Protein AF-A0A6M3M4M9-F1 (afdb_monomer_lite)

pLDDT: mean 72.38, std 11.17, range [43.03, 87.12]

Foldseek 3Di:
DDDDDDDDPPPPPPPPPPPPVPDDPLPDQLEEEEEFADPLDPPVCQKDKDQALVVVVVSPDDPPGPQSVVRVVQQPDVVGDGMYMYGHQHCVDVVGGQPQNSVVVVCVNDVNGAEYEYPPDDPVSLVVNQVCQVVDPPHHYYD

Organism: NCBI:txid1070528

Radius of gyration: 24.08 Å; chains: 1; bounding box: 55×29×93 Å

Sequence (143 aa):
MAVPKTFNLDRIVDITVEVSALSAPRATFNELLILGSSEVIDPDDRILTFEAADDMLDEGFSLTDPEYIAAQIYFAQNPAPRILWVGRQDLTASPAESCLEALVECRKEGYEWYFCVALAAENDDHEEIALWVESATPSTVYG

InterPro domains:
  IPR021808 Protein of unknown function DUF3383 [PF11863] (10-95)

Structure (mmCIF, N/CA/C/O backbone):
data_AF-A0A6M3M4M9-F1
#
_entry.id   AF-A0A6M3M4M9-F1
#
loop_
_atom_site.group_PDB
_atom_site.id
_atom_site.type_symbol
_atom_site.label_atom_id
_atom_site.label_alt_id
_atom_site.label_comp_id
_atom_site.label_asym_id
_atom_site.label_entity_id
_atom_site.label_seq_id
_atom_site.pdbx_PDB_ins_code
_atom_site.Cartn_x
_atom_site.Cartn_y
_atom_site.Cartn_z
_atom_site.occupancy
_atom_site.B_iso_or_equiv
_atom_site.auth_seq_id
_atom_site.auth_comp_id
_atom_site.auth_asym_id
_atom_site.auth_atom_id
_atom_site.pdbx_PDB_model_num
ATOM 1 N N . MET A 1 1 ? 32.925 -0.104 76.344 1.00 44.22 1 MET A N 1
ATOM 2 C CA . MET A 1 1 ? 33.297 0.633 75.119 1.00 44.22 1 MET A CA 1
ATOM 3 C C . MET A 1 1 ? 32.716 -0.145 73.946 1.00 44.22 1 MET A C 1
ATOM 5 O O . MET A 1 1 ? 33.225 -1.211 73.634 1.00 44.22 1 MET A O 1
ATOM 9 N N . ALA A 1 2 ? 31.554 0.269 73.434 1.00 50.16 2 ALA A N 1
ATOM 10 C CA . ALA A 1 2 ? 30.844 -0.455 72.378 1.00 50.16 2 ALA A CA 1
ATOM 11 C C . ALA A 1 2 ? 31.410 -0.045 71.013 1.00 50.16 2 ALA A C 1
ATOM 13 O O . ALA A 1 2 ? 31.505 1.145 70.723 1.00 50.16 2 ALA A O 1
ATOM 14 N N . VAL A 1 3 ? 31.824 -1.022 70.207 1.00 56.09 3 VAL A N 1
ATOM 15 C CA . VAL A 1 3 ? 32.352 -0.788 68.856 1.00 56.09 3 VAL A CA 1
ATOM 16 C C . VAL A 1 3 ? 31.193 -0.334 67.956 1.00 56.09 3 VAL A C 1
ATOM 18 O O . VAL A 1 3 ? 30.178 -1.035 67.905 1.00 56.09 3 VAL A O 1
ATOM 21 N N . PRO A 1 4 ? 31.286 0.818 67.267 1.00 54.03 4 PRO A N 1
ATOM 22 C CA . PRO A 1 4 ? 30.216 1.279 66.396 1.00 54.03 4 PRO A CA 1
ATOM 23 C C . PRO A 1 4 ? 30.077 0.339 65.194 1.00 54.03 4 PRO A C 1
ATOM 25 O O . PRO A 1 4 ? 31.051 -0.028 64.536 1.00 54.03 4 PRO A O 1
ATOM 28 N N . LYS A 1 5 ? 28.840 -0.075 64.922 1.00 56.38 5 LYS A N 1
ATOM 29 C CA . LYS A 1 5 ? 28.491 -0.988 63.834 1.00 56.38 5 LYS A CA 1
ATOM 30 C C . LYS A 1 5 ? 28.545 -0.217 62.510 1.00 56.38 5 LYS A C 1
ATOM 32 O O . LYS A 1 5 ? 27.638 0.550 62.210 1.00 56.38 5 LYS A O 1
ATOM 37 N N . THR A 1 6 ? 29.630 -0.388 61.754 1.00 50.50 6 THR A N 1
ATOM 38 C CA . THR A 1 6 ? 29.791 0.187 60.408 1.00 50.50 6 THR A CA 1
ATOM 39 C C . THR A 1 6 ? 28.795 -0.466 59.454 1.00 50.50 6 THR A C 1
ATOM 41 O O . THR A 1 6 ? 28.806 -1.683 59.270 1.00 50.50 6 THR A O 1
ATOM 44 N N . PHE A 1 7 ? 27.916 0.344 58.870 1.00 53.12 7 PHE A N 1
ATOM 45 C CA . PHE A 1 7 ? 27.037 -0.068 57.784 1.00 53.12 7 PHE A CA 1
ATOM 46 C C . PHE A 1 7 ? 27.850 0.038 56.488 1.00 53.12 7 PHE A C 1
ATOM 48 O O . PHE A 1 7 ? 28.257 1.136 56.113 1.00 53.12 7 PHE A O 1
ATOM 55 N N . ASN A 1 8 ? 28.153 -1.097 55.852 1.00 55.69 8 ASN A N 1
ATOM 56 C CA . ASN A 1 8 ? 28.839 -1.109 54.560 1.00 55.69 8 ASN A CA 1
ATOM 57 C C . ASN A 1 8 ? 27.965 -0.378 53.530 1.00 55.69 8 ASN A C 1
ATOM 59 O O . ASN A 1 8 ? 26.790 -0.706 53.365 1.00 55.69 8 ASN A O 1
ATOM 63 N N . LEU A 1 9 ? 28.536 0.633 52.878 1.00 59.91 9 LEU A N 1
ATOM 64 C CA . LEU A 1 9 ? 27.881 1.475 51.872 1.00 59.91 9 LEU A CA 1
ATOM 65 C C . LEU A 1 9 ? 28.104 0.954 50.442 1.00 59.91 9 LEU A C 1
ATOM 67 O O . LEU A 1 9 ? 27.970 1.705 49.486 1.00 59.91 9 LEU A O 1
ATOM 71 N N . ASP A 1 10 ? 28.370 -0.339 50.273 1.00 56.44 10 ASP A N 1
ATOM 72 C CA . ASP A 1 10 ? 28.367 -1.006 48.968 1.00 56.44 10 ASP A CA 1
ATOM 73 C C . ASP A 1 10 ? 26.938 -1.387 48.574 1.00 56.44 10 ASP A C 1
ATOM 75 O O . ASP A 1 10 ? 26.585 -2.555 48.420 1.00 56.44 10 ASP A O 1
ATOM 79 N N . ARG A 1 11 ? 26.065 -0.387 48.430 1.00 59.19 11 ARG A N 1
ATOM 80 C CA . ARG A 1 11 ? 24.791 -0.582 47.732 1.00 59.19 11 ARG A CA 1
ATOM 81 C C . ARG A 1 11 ? 25.029 -0.300 46.254 1.00 59.19 11 ARG A C 1
ATOM 83 O O . ARG A 1 11 ? 24.582 0.710 45.721 1.00 59.19 11 ARG A O 1
ATOM 90 N N . ILE A 1 12 ? 25.791 -1.183 45.615 1.00 61.16 12 ILE A N 1
ATOM 91 C CA . ILE A 1 12 ? 25.867 -1.238 44.158 1.00 61.16 12 ILE A CA 1
ATOM 92 C C . ILE A 1 12 ? 24.478 -1.682 43.701 1.00 61.16 12 ILE A C 1
ATOM 94 O O . ILE A 1 12 ? 24.083 -2.831 43.892 1.00 61.16 12 ILE A O 1
ATOM 98 N N . VAL A 1 13 ? 23.684 -0.731 43.214 1.00 56.47 13 VAL A N 1
ATOM 99 C CA . VAL A 1 13 ? 22.436 -1.039 42.521 1.00 56.47 13 VAL A CA 1
ATOM 100 C C . VAL A 1 13 ? 22.848 -1.496 41.131 1.00 56.47 13 VAL A C 1
ATOM 102 O O . VAL A 1 13 ? 23.249 -0.683 40.302 1.00 56.47 13 VAL A O 1
ATOM 105 N N . ASP A 1 14 ? 22.806 -2.806 40.915 1.00 50.00 14 ASP A N 1
ATOM 106 C CA . ASP A 1 14 ? 23.003 -3.399 39.600 1.00 50.00 14 ASP A CA 1
ATOM 107 C C . ASP A 1 14 ? 21.742 -3.129 38.772 1.00 50.00 14 ASP A C 1
ATOM 109 O O . ASP A 1 14 ? 20.692 -3.745 38.964 1.00 50.00 14 ASP A O 1
ATOM 113 N N . ILE A 1 15 ? 21.807 -2.097 37.934 1.00 56.31 15 ILE A N 1
ATOM 114 C CA . ILE A 1 15 ? 20.737 -1.761 36.999 1.00 56.31 15 ILE A CA 1
ATOM 115 C C . ILE A 1 15 ? 21.033 -2.553 35.734 1.00 56.31 15 ILE A C 1
ATOM 117 O O . ILE A 1 15 ? 21.685 -2.065 34.811 1.00 56.31 15 ILE A O 1
ATOM 121 N N . THR A 1 16 ? 20.561 -3.793 35.696 1.00 58.97 16 THR A N 1
ATOM 122 C CA . THR A 1 16 ? 20.476 -4.523 34.436 1.00 58.97 16 THR A CA 1
ATOM 123 C C . THR A 1 16 ? 19.339 -3.894 33.632 1.00 58.97 16 THR A C 1
ATOM 125 O O . THR A 1 16 ? 18.163 -4.175 33.853 1.00 58.97 16 THR A O 1
ATOM 128 N N . VAL A 1 17 ? 19.684 -2.966 32.737 1.00 58.62 17 VAL A N 1
ATOM 129 C CA . VAL A 1 17 ? 18.751 -2.468 31.724 1.00 58.62 17 VAL A CA 1
ATOM 130 C C . VAL A 1 17 ? 18.628 -3.563 30.672 1.00 58.62 17 VAL A C 1
ATOM 132 O O . VAL A 1 17 ? 19.426 -3.637 29.738 1.00 58.62 17 VAL A O 1
ATOM 135 N N . GLU A 1 18 ? 17.638 -4.438 30.832 1.00 61.09 18 GLU A N 1
ATOM 136 C CA . GLU A 1 18 ? 17.181 -5.274 29.730 1.00 61.09 18 GLU A CA 1
ATOM 137 C C . GLU A 1 18 ? 16.497 -4.360 28.715 1.00 61.09 18 GLU A C 1
ATOM 139 O O . GLU A 1 18 ? 15.314 -4.037 28.816 1.00 61.09 18 GLU A O 1
ATOM 144 N N . VAL A 1 19 ? 17.264 -3.922 27.717 1.00 57.41 19 VAL A N 1
ATOM 145 C CA . VAL A 1 19 ? 16.678 -3.531 26.441 1.00 57.41 19 VAL A CA 1
ATOM 146 C C . VAL A 1 19 ? 16.144 -4.814 25.811 1.00 57.41 19 VAL A C 1
ATOM 148 O O . VAL A 1 19 ? 16.819 -5.475 25.028 1.00 57.41 19 VAL A O 1
ATOM 151 N N . SER A 1 20 ? 14.934 -5.229 26.190 1.00 48.94 20 SER A N 1
ATOM 152 C CA . SER A 1 20 ? 14.169 -6.139 25.342 1.00 48.94 20 SER A CA 1
ATOM 153 C C . SER A 1 20 ? 14.179 -5.510 23.955 1.00 48.94 20 SER A C 1
ATOM 155 O O . SER A 1 20 ? 13.766 -4.355 23.833 1.00 48.94 20 SER A O 1
ATOM 157 N N . ALA A 1 21 ? 14.740 -6.204 22.959 1.00 46.09 21 ALA A N 1
ATOM 158 C CA . ALA A 1 21 ? 14.785 -5.725 21.585 1.00 46.09 21 ALA A CA 1
ATOM 159 C C . ALA A 1 21 ? 13.344 -5.428 21.156 1.00 46.09 21 ALA A C 1
ATOM 161 O O . ALA A 1 21 ? 12.575 -6.339 20.851 1.00 46.09 21 ALA A O 1
ATOM 162 N N . LEU A 1 22 ? 12.941 -4.162 21.262 1.00 48.22 22 LEU A N 1
ATOM 163 C CA . LEU A 1 22 ? 11.601 -3.740 20.917 1.00 48.22 22 LEU A CA 1
ATOM 164 C C . LEU A 1 22 ? 11.556 -3.756 19.394 1.00 48.22 22 LEU A C 1
ATOM 166 O O . LEU A 1 22 ? 12.257 -2.979 18.749 1.00 48.22 22 LEU A O 1
ATOM 170 N N . SER A 1 23 ? 10.740 -4.665 18.873 1.00 43.03 23 SER A N 1
ATOM 171 C CA . SER A 1 23 ? 10.488 -4.912 17.457 1.00 43.03 23 SER A CA 1
ATOM 172 C C . SER A 1 23 ? 11.632 -5.568 16.696 1.00 43.03 23 SER A C 1
ATOM 174 O O . SER A 1 23 ? 12.774 -5.112 16.691 1.00 43.03 23 SER A O 1
ATOM 176 N N . ALA A 1 24 ? 11.281 -6.634 15.972 1.00 49.06 24 ALA A N 1
ATOM 177 C CA . ALA A 1 24 ? 12.064 -7.071 14.831 1.00 49.06 24 ALA A CA 1
ATOM 178 C C . ALA A 1 24 ? 12.397 -5.822 13.994 1.00 49.06 24 ALA A C 1
ATOM 180 O O . ALA A 1 24 ? 11.473 -5.061 13.680 1.00 49.06 24 ALA A O 1
ATOM 181 N N . PRO A 1 25 ? 13.678 -5.549 13.683 1.00 48.91 25 PRO A N 1
ATOM 182 C CA . PRO A 1 25 ? 13.990 -4.525 12.704 1.00 48.91 25 PRO A CA 1
ATOM 183 C C . PRO A 1 25 ? 13.163 -4.867 11.466 1.00 48.91 25 PRO A C 1
ATOM 185 O O . PRO A 1 25 ? 13.274 -5.987 10.964 1.00 48.91 25 PRO A O 1
ATOM 188 N N . ARG A 1 26 ? 12.277 -3.957 11.033 1.00 54.47 26 ARG A N 1
ATOM 189 C CA . ARG A 1 26 ? 11.588 -4.109 9.746 1.00 54.47 26 ARG A CA 1
ATOM 190 C C . ARG A 1 26 ? 12.662 -4.477 8.732 1.00 54.47 26 ARG A C 1
ATOM 192 O O . ARG A 1 26 ? 13.675 -3.782 8.634 1.00 54.47 26 ARG A O 1
ATOM 199 N N . ALA A 1 27 ? 12.474 -5.594 8.042 1.00 53.34 27 ALA A N 1
ATOM 200 C CA . ALA A 1 27 ? 13.508 -6.125 7.169 1.00 53.34 27 ALA A CA 1
ATOM 201 C C . ALA A 1 27 ? 13.758 -5.209 5.961 1.00 53.34 27 ALA A C 1
ATOM 203 O O . ALA A 1 27 ? 14.746 -5.393 5.249 1.00 53.34 27 ALA A O 1
ATOM 204 N N . THR A 1 28 ? 12.866 -4.250 5.676 1.00 58.47 28 THR A N 1
ATOM 205 C CA . THR A 1 28 ? 12.841 -3.591 4.371 1.00 58.47 28 THR A CA 1
ATOM 206 C C . THR A 1 28 ? 12.332 -2.145 4.476 1.00 58.47 28 THR A C 1
ATOM 208 O O . THR A 1 28 ? 11.205 -1.882 4.871 1.00 58.47 28 THR A O 1
ATOM 211 N N . PHE A 1 29 ? 13.198 -1.178 4.145 1.00 64.06 29 PHE A N 1
ATOM 212 C CA . PHE A 1 29 ? 12.879 0.265 4.102 1.00 64.06 29 PHE A CA 1
ATOM 213 C C . PHE A 1 29 ? 12.406 0.730 2.716 1.00 64.06 29 PHE A C 1
ATOM 215 O O . PHE A 1 29 ? 12.108 1.901 2.509 1.00 64.06 29 PHE A O 1
ATOM 222 N N . ASN A 1 30 ? 12.397 -0.177 1.745 1.00 72.44 30 ASN A N 1
ATOM 223 C CA . ASN A 1 30 ? 12.202 0.119 0.329 1.00 72.44 30 ASN A CA 1
ATOM 224 C C . ASN A 1 30 ? 10.912 -0.489 -0.228 1.00 72.44 30 ASN A C 1
ATOM 226 O O . ASN A 1 30 ? 10.818 -0.660 -1.437 1.00 72.44 30 ASN A O 1
ATOM 230 N N . GLU A 1 31 ? 9.960 -0.841 0.634 1.00 82.94 31 GLU A N 1
ATOM 231 C CA . GLU A 1 31 ? 8.654 -1.377 0.248 1.00 82.94 31 GLU A CA 1
ATOM 232 C C . GLU A 1 31 ? 7.594 -0.279 0.289 1.00 82.94 31 GLU A C 1
ATOM 234 O O . GLU A 1 31 ? 7.493 0.465 1.272 1.00 82.94 31 GLU A O 1
ATOM 239 N N . LEU A 1 32 ? 6.824 -0.189 -0.793 1.00 84.44 32 LEU A N 1
ATOM 240 C CA . LEU A 1 32 ? 5.725 0.753 -0.980 1.00 84.44 32 LEU A CA 1
ATOM 241 C C . LEU A 1 32 ? 4.388 0.013 -0.903 1.00 84.44 32 LEU A C 1
ATOM 243 O O . LEU A 1 32 ? 4.259 -1.060 -1.484 1.00 84.44 32 LEU A O 1
ATOM 247 N N . LEU A 1 33 ? 3.409 0.625 -0.241 1.00 83.81 33 LEU A N 1
ATOM 248 C CA . LEU A 1 33 ? 1.991 0.298 -0.319 1.00 83.81 33 LEU A CA 1
ATOM 249 C C . LEU A 1 33 ? 1.281 1.297 -1.237 1.00 83.81 33 LEU A C 1
ATOM 251 O O . LEU A 1 33 ? 1.317 2.502 -0.993 1.00 83.81 33 LEU A O 1
ATOM 255 N N . ILE A 1 34 ? 0.617 0.800 -2.273 1.00 85.56 34 ILE A N 1
ATOM 256 C CA . ILE A 1 34 ? -0.264 1.579 -3.144 1.00 85.56 34 ILE A CA 1
ATOM 257 C C . ILE A 1 34 ? -1.702 1.237 -2.772 1.00 85.56 34 ILE A C 1
ATOM 259 O O . ILE A 1 34 ? -2.103 0.084 -2.885 1.00 85.56 34 ILE A O 1
ATOM 263 N N . LEU A 1 35 ? -2.476 2.224 -2.331 1.00 82.94 35 LEU A N 1
ATOM 264 C CA . LEU A 1 35 ? -3.897 2.063 -2.044 1.00 82.94 35 LEU A CA 1
ATOM 265 C C . LEU A 1 35 ? -4.714 2.437 -3.286 1.00 82.94 35 LEU A C 1
ATOM 267 O O . LEU A 1 35 ? -4.607 3.562 -3.787 1.00 82.94 35 LEU A O 1
ATOM 271 N N . GLY A 1 36 ? -5.518 1.492 -3.760 1.00 82.06 36 GLY A N 1
ATOM 272 C CA . GLY A 1 36 ? -6.386 1.628 -4.924 1.00 82.06 36 GLY A CA 1
ATOM 273 C C . GLY A 1 36 ? -7.832 1.240 -4.629 1.00 82.06 36 GLY A C 1
ATOM 274 O O . GLY A 1 36 ? -8.113 0.614 -3.612 1.00 82.06 36 GLY A O 1
ATOM 275 N N . SER A 1 37 ? -8.759 1.625 -5.503 1.00 76.06 37 SER A N 1
ATOM 276 C CA . SER A 1 37 ? -10.195 1.339 -5.361 1.00 76.06 37 SER A CA 1
ATOM 277 C C . SER A 1 37 ? -10.690 0.217 -6.277 1.00 76.06 37 SER A C 1
ATOM 279 O O . SER A 1 37 ? -11.893 -0.047 -6.328 1.00 76.06 37 SER A O 1
ATOM 281 N N . SER A 1 38 ? -9.786 -0.450 -7.000 1.00 75.38 38 SER A N 1
ATOM 282 C CA . SER A 1 38 ? -10.129 -1.553 -7.894 1.00 75.38 38 SER A CA 1
ATOM 283 C C . SER A 1 38 ? -10.768 -2.737 -7.152 1.00 75.38 38 SER A C 1
ATOM 285 O O . SER A 1 38 ? -10.347 -3.125 -6.062 1.00 75.38 38 SER A O 1
ATOM 287 N N . GLU A 1 39 ? -11.795 -3.336 -7.764 1.00 69.69 39 GLU A N 1
ATOM 288 C CA . GLU A 1 39 ? -12.542 -4.497 -7.244 1.00 69.69 39 GLU A CA 1
ATOM 289 C C . GLU A 1 39 ? -11.832 -5.839 -7.504 1.00 69.69 39 GLU A C 1
ATOM 291 O O . GLU A 1 39 ? -12.388 -6.895 -7.216 1.00 69.69 39 GLU A O 1
ATOM 296 N N . VAL A 1 40 ? -10.617 -5.804 -8.063 1.00 69.44 40 VAL A N 1
ATOM 297 C CA . VAL A 1 40 ? -9.815 -7.001 -8.371 1.00 69.44 40 VAL A CA 1
ATOM 298 C C . VAL A 1 40 ? -9.375 -7.729 -7.098 1.00 69.44 40 VAL A C 1
ATOM 300 O O . VAL A 1 40 ? -9.291 -8.952 -7.088 1.00 69.44 40 VAL A O 1
ATOM 303 N N . ILE A 1 41 ? -9.131 -6.986 -6.018 1.00 73.56 41 ILE A N 1
ATOM 304 C CA . ILE A 1 41 ? -8.714 -7.551 -4.733 1.00 73.56 41 ILE A CA 1
ATOM 305 C C . ILE A 1 41 ? -9.958 -7.918 -3.913 1.00 73.56 41 ILE A C 1
ATOM 307 O O . ILE A 1 41 ? -10.841 -7.083 -3.698 1.00 73.56 41 ILE A O 1
ATOM 311 N N . ASP A 1 42 ? -10.038 -9.155 -3.424 1.00 68.25 42 ASP A N 1
ATOM 312 C CA . ASP A 1 42 ? -11.120 -9.591 -2.536 1.00 68.25 42 ASP A CA 1
ATOM 313 C C . ASP A 1 42 ? -11.120 -8.766 -1.227 1.00 68.25 42 ASP A C 1
ATOM 315 O O . ASP A 1 42 ? -10.062 -8.436 -0.697 1.00 68.25 42 ASP A O 1
ATOM 319 N N . PRO A 1 43 ? -12.287 -8.422 -0.652 1.00 61.91 43 PRO A N 1
ATOM 320 C CA . PRO A 1 43 ? -12.347 -7.629 0.580 1.00 61.91 43 PRO A CA 1
ATOM 321 C C . PRO A 1 43 ? -11.827 -8.376 1.824 1.00 61.91 43 PRO A C 1
ATOM 323 O O . PRO A 1 43 ? -11.664 -7.748 2.872 1.00 61.91 43 PRO A O 1
ATOM 326 N N . ASP A 1 44 ? -11.614 -9.694 1.723 1.00 60.72 44 ASP A N 1
ATOM 327 C CA . ASP A 1 44 ? -11.062 -10.554 2.784 1.00 60.72 44 ASP A CA 1
ATOM 328 C C . ASP A 1 44 ? -9.519 -10.565 2.789 1.00 60.72 44 ASP A C 1
ATOM 330 O O . ASP A 1 44 ? -8.922 -10.822 3.829 1.00 60.72 44 ASP A O 1
ATOM 334 N N . ASP A 1 45 ? -8.890 -10.258 1.647 1.00 64.94 45 ASP A N 1
ATOM 335 C CA . ASP A 1 45 ? -7.434 -10.192 1.464 1.00 64.94 45 ASP A CA 1
ATOM 336 C C . ASP A 1 45 ? -7.092 -8.740 1.091 1.00 64.94 45 ASP A C 1
ATOM 338 O O . ASP A 1 45 ? -6.935 -8.392 -0.075 1.00 64.94 45 ASP A O 1
ATOM 342 N N . ARG A 1 46 ? -7.093 -7.821 2.069 1.00 70.38 46 ARG A N 1
ATOM 343 C CA . ARG A 1 46 ? -7.033 -6.367 1.805 1.00 70.38 46 ARG A CA 1
ATOM 344 C C . ARG A 1 46 ? -5.708 -5.920 1.203 1.00 70.38 46 ARG A C 1
ATOM 346 O O . ARG A 1 46 ? -5.634 -4.784 0.729 1.00 70.38 46 ARG A O 1
ATOM 353 N N . ILE A 1 47 ? -4.676 -6.764 1.247 1.00 78.56 47 ILE A N 1
ATOM 354 C CA . ILE A 1 47 ? -3.340 -6.487 0.724 1.00 78.56 47 ILE A CA 1
ATOM 355 C C . ILE A 1 47 ? -2.835 -7.642 -0.140 1.00 78.56 47 ILE A C 1
ATOM 357 O O . ILE A 1 47 ? -2.788 -8.784 0.292 1.00 78.56 47 ILE A O 1
ATOM 361 N N . LEU A 1 48 ? -2.335 -7.321 -1.328 1.00 82.12 48 LEU A N 1
ATOM 362 C CA . LEU A 1 48 ? -1.596 -8.257 -2.170 1.00 82.12 48 LEU A CA 1
ATOM 363 C C . LEU A 1 48 ? -0.163 -7.772 -2.357 1.00 82.12 48 LEU A C 1
ATOM 365 O O . LEU A 1 48 ? 0.114 -6.569 -2.365 1.00 82.12 48 LEU A O 1
ATOM 369 N N . THR A 1 49 ? 0.763 -8.718 -2.502 1.00 85.00 49 THR A N 1
ATOM 370 C CA . THR A 1 49 ? 2.171 -8.416 -2.776 1.00 85.00 49 THR A CA 1
ATOM 371 C C . THR A 1 49 ? 2.545 -8.856 -4.175 1.00 85.00 49 THR A C 1
ATOM 373 O O . THR A 1 49 ? 2.187 -9.944 -4.614 1.00 85.00 49 THR A O 1
ATOM 376 N N . PHE A 1 50 ? 3.297 -8.003 -4.857 1.00 85.44 50 PHE A N 1
ATOM 377 C CA . PHE A 1 50 ? 3.739 -8.202 -6.227 1.00 85.44 50 PHE A CA 1
ATOM 378 C C . PHE A 1 50 ? 5.250 -8.013 -6.316 1.00 85.44 50 PHE A C 1
ATOM 380 O O . PHE A 1 50 ? 5.807 -7.099 -5.704 1.00 85.44 50 PHE A O 1
ATOM 387 N N . GLU A 1 51 ? 5.918 -8.859 -7.098 1.00 85.62 51 GLU A N 1
ATOM 388 C CA . GLU A 1 51 ? 7.360 -8.750 -7.365 1.00 85.62 51 GLU A CA 1
ATOM 389 C C . GLU A 1 51 ? 7.657 -8.108 -8.732 1.00 85.62 51 GLU A C 1
ATOM 391 O O . GLU A 1 51 ? 8.754 -7.586 -8.942 1.00 85.62 51 GLU A O 1
ATOM 396 N N . ALA A 1 52 ? 6.678 -8.083 -9.644 1.00 83.69 52 ALA A N 1
ATOM 397 C CA . ALA A 1 52 ? 6.736 -7.337 -10.893 1.00 83.69 52 ALA A CA 1
ATOM 398 C C . ALA A 1 52 ? 5.362 -6.769 -11.285 1.00 83.69 52 ALA A C 1
ATOM 400 O O . ALA A 1 52 ? 4.315 -7.214 -10.824 1.00 83.69 52 ALA A O 1
ATOM 401 N N . ALA A 1 53 ? 5.366 -5.778 -12.182 1.00 81.81 53 ALA A N 1
ATOM 402 C CA . ALA A 1 53 ? 4.130 -5.211 -12.720 1.00 81.81 53 ALA A CA 1
ATOM 403 C C . ALA A 1 53 ? 3.332 -6.229 -13.556 1.00 81.81 53 ALA A C 1
ATOM 405 O O . ALA A 1 53 ? 2.113 -6.146 -13.597 1.00 81.81 53 ALA A O 1
ATOM 406 N N . ASP A 1 54 ? 3.996 -7.181 -14.220 1.00 84.06 54 ASP A N 1
ATOM 407 C CA . ASP A 1 54 ? 3.325 -8.191 -15.056 1.00 84.06 54 ASP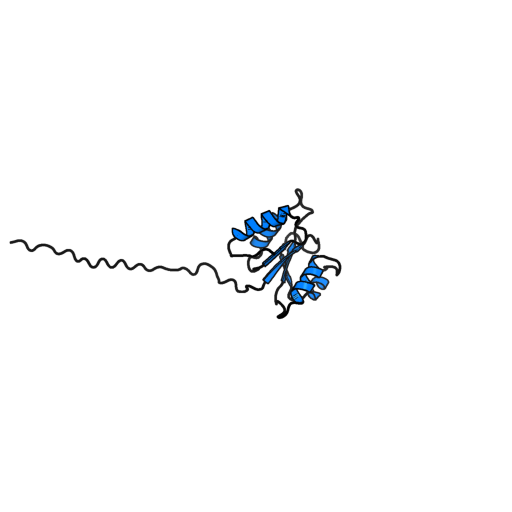 A CA 1
ATOM 408 C C . ASP A 1 54 ? 2.421 -9.116 -14.221 1.00 84.06 54 ASP A C 1
ATOM 410 O O . ASP A 1 54 ? 1.318 -9.425 -14.658 1.00 84.06 54 ASP A O 1
ATOM 414 N N . ASP A 1 55 ? 2.821 -9.451 -12.985 1.00 84.62 55 ASP A N 1
ATOM 415 C CA . ASP A 1 55 ? 2.017 -10.270 -12.065 1.00 84.62 55 ASP A CA 1
ATOM 416 C C . ASP A 1 55 ? 0.657 -9.624 -11.743 1.00 84.62 55 ASP A C 1
ATOM 418 O O . ASP A 1 55 ? -0.334 -10.319 -11.540 1.00 84.62 55 ASP A O 1
ATOM 422 N N . MET A 1 56 ? 0.566 -8.289 -11.762 1.00 81.06 56 MET A N 1
ATOM 423 C CA . MET A 1 56 ? -0.715 -7.599 -11.568 1.00 81.06 56 MET A CA 1
ATOM 424 C C . MET A 1 56 ? -1.684 -7.839 -12.733 1.00 81.06 56 MET A C 1
ATOM 426 O O . MET A 1 56 ? -2.895 -7.859 -12.527 1.00 81.06 56 MET A O 1
ATOM 430 N N . LEU A 1 57 ? -1.186 -8.034 -13.958 1.00 82.94 57 LEU A N 1
ATOM 431 C CA . LEU A 1 57 ? -2.052 -8.344 -15.101 1.00 82.94 57 LEU A CA 1
ATOM 432 C C . LEU A 1 57 ? -2.638 -9.753 -14.992 1.00 82.94 57 LEU A C 1
ATOM 434 O O . LEU A 1 57 ? -3.797 -9.953 -15.357 1.00 82.94 57 LEU A O 1
ATOM 438 N N . ASP A 1 58 ? -1.855 -10.708 -14.484 1.00 81.81 58 ASP A N 1
ATOM 439 C CA . ASP A 1 58 ? -2.307 -12.080 -14.224 1.00 81.81 58 ASP A CA 1
ATOM 440 C C . ASP A 1 58 ? -3.366 -12.130 -13.111 1.00 81.81 58 ASP A C 1
ATOM 442 O O . ASP A 1 58 ? -4.352 -12.856 -13.243 1.00 81.81 58 ASP A O 1
ATOM 446 N N . GLU A 1 59 ? -3.235 -11.287 -12.080 1.00 77.94 59 GLU A N 1
ATOM 447 C CA . GLU A 1 59 ? -4.236 -11.159 -11.008 1.00 77.94 59 GLU A CA 1
ATOM 448 C C . GLU A 1 59 ? -5.522 -10.429 -11.445 1.00 77.94 59 GLU A C 1
ATOM 450 O O . GLU A 1 59 ? -6.504 -10.407 -10.709 1.00 77.94 59 GLU A O 1
ATOM 455 N N . GLY A 1 60 ? -5.565 -9.874 -12.661 1.00 77.88 60 GLY A N 1
ATOM 456 C CA . GLY A 1 60 ? -6.779 -9.293 -13.244 1.00 77.88 60 GLY A 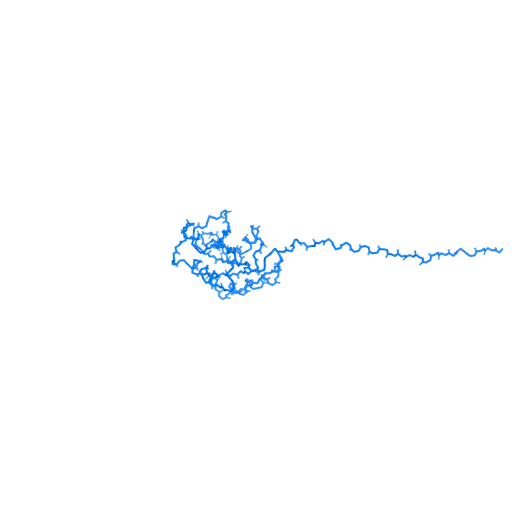CA 1
ATOM 457 C C . GLY A 1 60 ? -6.847 -7.766 -13.230 1.00 77.88 60 GLY A C 1
ATOM 458 O O . GLY A 1 60 ? -7.887 -7.212 -13.595 1.00 77.88 60 GLY A O 1
ATOM 459 N N . PHE A 1 61 ? -5.757 -7.073 -12.881 1.00 80.69 61 PHE A N 1
ATOM 460 C CA . PHE A 1 61 ? -5.660 -5.629 -13.090 1.00 80.69 61 PHE A CA 1
ATOM 461 C C . PHE A 1 61 ? -5.556 -5.306 -14.585 1.00 80.69 61 PHE A C 1
ATOM 463 O O . PHE A 1 61 ? -4.890 -5.986 -15.367 1.00 80.69 61 PHE A O 1
ATOM 470 N N . SER A 1 62 ? -6.210 -4.229 -15.000 1.00 81.50 62 SER A N 1
ATOM 471 C CA . SER A 1 62 ? -6.147 -3.699 -16.355 1.00 81.50 62 SER A CA 1
ATOM 472 C C . SER A 1 62 ? -5.005 -2.696 -16.507 1.00 81.50 62 SER A C 1
ATOM 474 O O . SER A 1 62 ? -4.665 -1.943 -15.600 1.00 81.50 62 SER A O 1
ATOM 476 N N . LEU A 1 63 ? -4.476 -2.585 -17.728 1.00 78.56 63 LEU A N 1
ATOM 477 C CA . LEU A 1 63 ? -3.439 -1.602 -18.088 1.00 78.56 63 LEU A CA 1
ATOM 478 C C . LEU A 1 63 ? -3.864 -0.135 -17.873 1.00 78.56 63 LEU A C 1
ATOM 480 O O . LEU A 1 63 ? -3.026 0.764 -17.904 1.00 78.56 63 LEU A O 1
ATOM 484 N N . THR A 1 64 ? -5.167 0.119 -17.744 1.00 80.88 64 THR A N 1
ATOM 485 C CA . THR A 1 64 ? -5.749 1.447 -17.513 1.00 80.88 64 THR A CA 1
ATOM 486 C C . THR A 1 64 ? -5.980 1.759 -16.043 1.00 80.88 64 THR A C 1
ATOM 488 O O . THR A 1 64 ? -6.328 2.898 -15.736 1.00 80.88 64 THR A O 1
ATOM 491 N N . ASP A 1 65 ? -5.828 0.775 -15.157 1.00 82.06 65 ASP A N 1
ATOM 492 C CA . ASP A 1 65 ? -6.082 0.972 -13.738 1.00 82.06 65 ASP A CA 1
ATOM 493 C C . ASP A 1 65 ? -4.974 1.839 -13.122 1.00 82.06 65 ASP A C 1
ATOM 495 O O . ASP A 1 65 ? -3.786 1.654 -13.432 1.00 82.06 65 ASP A O 1
ATOM 499 N N . PRO A 1 66 ? -5.331 2.816 -12.269 1.00 80.50 66 PRO A N 1
ATOM 500 C CA . PRO A 1 66 ? -4.355 3.705 -11.650 1.00 80.50 66 PRO A CA 1
ATOM 501 C C . PRO A 1 66 ? -3.330 2.936 -10.801 1.00 80.50 66 PRO A C 1
ATOM 503 O O . PRO A 1 66 ? -2.168 3.341 -10.742 1.00 80.50 66 PRO A O 1
ATOM 506 N N . GLU A 1 67 ? -3.719 1.799 -10.220 1.00 83.50 67 GLU A N 1
ATOM 507 C CA . GLU A 1 67 ? -2.855 0.887 -9.467 1.00 83.50 67 GLU A CA 1
ATOM 508 C C . GLU A 1 67 ? -1.746 0.304 -10.347 1.00 83.50 67 GLU A C 1
ATOM 510 O O . GLU A 1 67 ? -0.576 0.322 -9.962 1.00 83.50 67 GLU A O 1
ATOM 515 N N . TYR A 1 68 ? -2.090 -0.150 -11.556 1.00 84.81 68 TYR A N 1
ATOM 516 C CA . TYR A 1 68 ? -1.124 -0.707 -12.501 1.00 84.81 68 TYR A CA 1
ATOM 517 C C . TYR A 1 68 ? -0.142 0.362 -12.996 1.00 84.81 68 TYR A C 1
ATOM 519 O O . TYR A 1 68 ? 1.067 0.134 -13.050 1.00 84.81 68 TYR A O 1
ATOM 527 N N . ILE A 1 69 ? -0.637 1.564 -13.309 1.00 84.94 69 ILE A N 1
ATOM 528 C CA . ILE A 1 69 ? 0.214 2.685 -13.741 1.00 84.94 69 ILE A CA 1
ATOM 529 C C . ILE A 1 69 ? 1.201 3.068 -12.628 1.00 84.94 69 ILE A C 1
ATOM 531 O O . ILE A 1 69 ? 2.390 3.274 -12.888 1.00 84.94 69 ILE A O 1
ATOM 535 N N . ALA A 1 70 ? 0.732 3.139 -11.381 1.00 83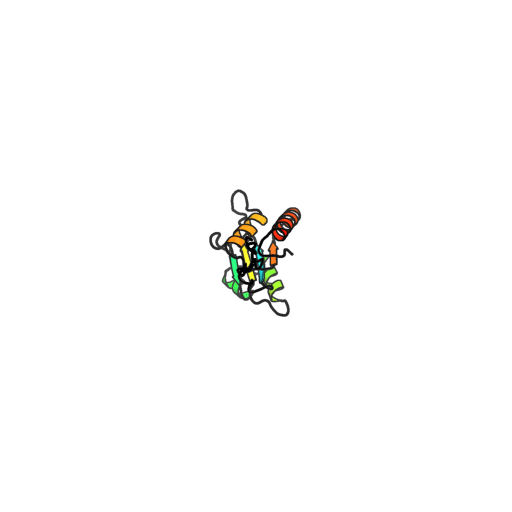.50 70 ALA A N 1
ATOM 536 C CA . ALA A 1 70 ? 1.576 3.447 -10.234 1.00 83.50 70 ALA A CA 1
ATOM 537 C C . ALA A 1 70 ? 2.618 2.346 -9.974 1.00 83.50 70 ALA A C 1
ATOM 539 O O . ALA A 1 70 ? 3.792 2.652 -9.744 1.00 83.50 70 ALA A O 1
ATOM 540 N N . ALA A 1 71 ? 2.232 1.075 -10.109 1.00 85.38 71 ALA A N 1
ATOM 541 C CA . ALA A 1 71 ? 3.151 -0.054 -10.032 1.00 85.38 71 ALA A CA 1
ATOM 542 C C . ALA A 1 71 ? 4.234 -0.002 -11.118 1.00 85.38 71 ALA A C 1
ATOM 544 O O . ALA A 1 71 ? 5.414 -0.200 -10.825 1.00 85.38 71 ALA A O 1
ATOM 545 N N . GLN A 1 72 ? 3.877 0.339 -12.362 1.00 86.69 72 GLN A N 1
ATOM 546 C CA . GLN A 1 72 ? 4.858 0.517 -13.435 1.00 86.69 72 GLN A CA 1
ATOM 547 C C . GLN A 1 72 ? 5.889 1.599 -13.099 1.00 86.69 72 GLN A C 1
ATOM 549 O O . GLN A 1 72 ? 7.084 1.391 -13.306 1.00 86.69 72 GLN A O 1
ATOM 554 N N . ILE A 1 73 ? 5.453 2.740 -12.555 1.00 85.50 73 ILE A N 1
ATOM 555 C CA . ILE A 1 73 ? 6.358 3.822 -12.136 1.00 85.50 73 ILE A CA 1
ATOM 556 C C . ILE A 1 73 ? 7.267 3.355 -10.992 1.00 85.50 73 ILE A C 1
ATOM 558 O O . ILE A 1 73 ? 8.458 3.671 -10.985 1.00 85.50 73 ILE A O 1
ATOM 562 N N . TYR A 1 74 ? 6.723 2.587 -10.049 1.00 84.62 74 TYR A N 1
ATOM 563 C CA . TYR A 1 74 ? 7.471 2.047 -8.921 1.00 84.62 74 TYR A CA 1
ATOM 564 C C . TYR A 1 74 ? 8.572 1.072 -9.368 1.00 84.62 74 TYR A C 1
ATOM 566 O O . TYR A 1 74 ? 9.739 1.259 -9.022 1.00 84.62 74 TYR A O 1
ATOM 574 N N . PHE A 1 75 ? 8.246 0.093 -10.216 1.00 86.50 75 PHE A N 1
ATOM 575 C CA . PHE A 1 75 ? 9.227 -0.863 -10.743 1.00 86.50 75 PHE A CA 1
ATOM 576 C C . PHE A 1 75 ? 10.203 -0.255 -11.764 1.00 86.50 75 PHE A C 1
ATOM 578 O O . PHE A 1 75 ? 11.282 -0.805 -11.980 1.00 86.50 75 PHE A O 1
ATOM 585 N N . ALA A 1 76 ? 9.878 0.895 -12.362 1.00 87.12 76 ALA A N 1
ATOM 586 C CA . ALA A 1 76 ? 10.771 1.621 -13.267 1.00 87.12 76 ALA A CA 1
ATOM 587 C C . ALA A 1 76 ? 11.921 2.365 -12.554 1.00 87.12 76 ALA A C 1
ATOM 589 O O . ALA A 1 76 ? 12.776 2.958 -13.221 1.00 87.12 76 ALA A O 1
ATOM 590 N N . GLN A 1 77 ? 11.965 2.364 -11.217 1.00 82.62 77 GLN A N 1
ATOM 591 C CA . GLN A 1 77 ? 13.068 2.956 -10.460 1.00 82.62 77 GLN A CA 1
ATOM 592 C C . GLN A 1 77 ? 14.375 2.162 -10.633 1.00 82.62 77 GLN A C 1
ATOM 594 O O . GLN A 1 77 ? 14.378 0.974 -10.944 1.00 82.62 77 GLN A O 1
ATOM 599 N N . ASN A 1 78 ? 15.518 2.826 -10.434 1.00 77.94 78 ASN A N 1
ATOM 600 C CA . ASN A 1 78 ? 16.834 2.191 -10.491 1.00 77.94 78 ASN A CA 1
ATOM 601 C C . ASN A 1 78 ? 17.630 2.492 -9.206 1.00 77.94 78 ASN A C 1
ATOM 603 O O . ASN A 1 78 ? 18.017 3.650 -9.015 1.00 77.94 78 ASN A O 1
ATOM 607 N N . PRO A 1 79 ? 17.923 1.493 -8.349 1.00 79.69 79 PRO A N 1
ATOM 608 C CA . PRO A 1 79 ? 17.632 0.061 -8.507 1.00 79.69 79 PRO A CA 1
ATOM 609 C C . PRO A 1 79 ? 16.135 -0.258 -8.397 1.00 79.69 79 PRO A C 1
ATOM 611 O O . PRO A 1 79 ? 15.425 0.389 -7.631 1.00 79.69 79 PRO A O 1
ATOM 614 N N . ALA A 1 80 ? 15.680 -1.260 -9.153 1.00 77.38 80 ALA A N 1
ATOM 615 C CA . ALA A 1 80 ? 14.281 -1.670 -9.126 1.00 77.38 80 ALA A CA 1
ATOM 616 C C . ALA A 1 80 ? 13.922 -2.246 -7.744 1.00 77.38 80 ALA A C 1
ATOM 618 O O . ALA A 1 80 ? 14.684 -3.064 -7.208 1.00 77.38 80 ALA A O 1
ATOM 619 N N . PRO A 1 81 ? 12.797 -1.822 -7.149 1.00 82.25 81 PRO A N 1
ATOM 620 C CA . PRO A 1 81 ? 12.301 -2.405 -5.914 1.00 82.25 81 PRO A CA 1
ATOM 621 C C . PRO A 1 81 ? 11.900 -3.869 -6.123 1.00 82.25 81 PRO A C 1
ATOM 623 O O . PRO A 1 81 ? 11.558 -4.283 -7.227 1.00 82.25 81 PRO A O 1
ATOM 626 N N . ARG A 1 82 ? 11.970 -4.659 -5.045 1.00 81.25 82 ARG A N 1
ATOM 627 C CA . ARG A 1 82 ? 11.718 -6.108 -5.086 1.00 81.25 82 ARG A CA 1
ATOM 628 C C . ARG A 1 82 ? 10.269 -6.484 -4.787 1.00 81.25 82 ARG A C 1
ATOM 630 O O . ARG A 1 82 ? 9.799 -7.475 -5.316 1.00 81.25 82 ARG A O 1
ATOM 637 N N . ILE A 1 83 ? 9.606 -5.740 -3.904 1.00 83.88 83 ILE A N 1
ATOM 638 C CA . ILE A 1 83 ? 8.240 -6.025 -3.460 1.00 83.88 83 ILE A CA 1
ATOM 639 C C . ILE A 1 83 ? 7.442 -4.730 -3.510 1.00 83.88 83 ILE A C 1
ATOM 641 O O . ILE A 1 83 ? 7.885 -3.704 -2.990 1.00 83.88 83 ILE A O 1
ATOM 645 N N . LEU A 1 84 ? 6.261 -4.812 -4.106 1.00 84.94 84 LEU A N 1
ATOM 646 C CA . LEU A 1 84 ? 5.211 -3.812 -4.062 1.00 84.94 84 LEU A CA 1
ATOM 647 C C . LEU A 1 84 ? 4.016 -4.387 -3.304 1.00 84.94 84 LEU A C 1
ATOM 649 O O . LEU A 1 84 ? 3.592 -5.504 -3.580 1.00 84.94 84 LEU A O 1
ATOM 653 N N . TRP A 1 85 ? 3.456 -3.610 -2.387 1.00 84.56 85 TRP A N 1
ATOM 654 C CA . TRP A 1 85 ? 2.198 -3.922 -1.725 1.00 84.56 85 TRP A CA 1
ATOM 655 C C . TRP A 1 85 ? 1.085 -3.126 -2.405 1.00 84.56 85 TRP A C 1
ATOM 657 O O . TRP A 1 85 ? 1.238 -1.929 -2.650 1.00 84.56 85 TRP A O 1
ATOM 667 N N . VAL A 1 86 ? -0.038 -3.767 -2.700 1.00 84.81 86 VAL A N 1
ATOM 668 C CA . VAL A 1 86 ? -1.233 -3.111 -3.236 1.00 84.81 86 VAL A CA 1
ATOM 669 C C . VAL A 1 86 ? -2.378 -3.395 -2.282 1.00 84.81 86 VAL A C 1
ATOM 671 O O . VAL A 1 86 ? -2.682 -4.551 -2.008 1.00 84.81 86 VAL A O 1
ATOM 674 N N . GLY A 1 87 ? -2.964 -2.334 -1.738 1.00 83.50 87 GLY A N 1
ATOM 675 C CA . GLY A 1 87 ? -4.090 -2.398 -0.820 1.00 83.50 87 GLY A CA 1
ATOM 676 C C . GLY A 1 87 ? -5.381 -1.942 -1.484 1.00 83.50 87 GLY A C 1
ATOM 677 O O . GLY A 1 87 ? -5.356 -1.066 -2.355 1.00 83.50 87 GLY A O 1
ATOM 678 N N . ARG A 1 88 ? -6.510 -2.502 -1.046 1.00 82.06 88 ARG A N 1
ATOM 679 C CA . ARG A 1 88 ? -7.836 -2.113 -1.536 1.00 82.06 88 ARG A CA 1
ATOM 680 C C . ARG A 1 88 ? -8.570 -1.204 -0.560 1.00 82.06 88 ARG A C 1
ATOM 682 O O . ARG A 1 88 ? -8.796 -1.559 0.595 1.00 82.06 88 ARG A O 1
ATOM 689 N N . GLN A 1 89 ? -9.020 -0.071 -1.083 1.00 78.38 89 GLN A N 1
ATOM 690 C CA . GLN A 1 89 ? -10.030 0.785 -0.484 1.00 78.38 89 GLN A CA 1
ATOM 691 C C . GLN A 1 89 ? -11.416 0.340 -0.948 1.00 78.38 89 GLN A C 1
ATOM 693 O O . GLN A 1 89 ? -11.736 0.408 -2.139 1.00 78.38 89 GLN A O 1
ATOM 698 N N . ASP A 1 90 ? -12.259 -0.093 -0.011 1.00 74.19 90 ASP A N 1
ATOM 699 C CA . ASP A 1 90 ? -13.608 -0.534 -0.351 1.00 74.19 90 ASP A CA 1
ATOM 700 C C . ASP A 1 90 ? -14.588 0.654 -0.402 1.00 74.19 90 ASP A C 1
ATOM 702 O O . ASP A 1 90 ? -15.187 1.069 0.591 1.00 74.19 90 ASP A O 1
ATOM 706 N N . LEU A 1 91 ? -14.770 1.217 -1.601 1.00 69.44 91 LEU A N 1
ATOM 707 C CA . LEU A 1 91 ? -15.756 2.280 -1.851 1.00 69.44 91 LEU A CA 1
ATOM 708 C C . LEU A 1 91 ? -17.201 1.757 -1.955 1.00 69.44 91 LEU A C 1
ATOM 710 O O . LEU A 1 91 ? -18.136 2.551 -2.064 1.00 69.44 91 LEU A O 1
ATOM 714 N N . THR A 1 92 ? -17.394 0.433 -1.958 1.00 65.31 92 THR A N 1
ATOM 715 C CA . THR A 1 92 ? -18.717 -0.203 -2.070 1.00 65.31 92 THR A CA 1
ATOM 716 C C . THR A 1 92 ? -19.379 -0.429 -0.710 1.00 65.31 92 THR A C 1
ATOM 718 O O . THR A 1 92 ? -20.601 -0.608 -0.638 1.00 65.31 92 THR A O 1
ATOM 721 N N . ALA A 1 93 ? -18.600 -0.360 0.373 1.00 63.94 93 ALA A N 1
ATOM 722 C CA . ALA A 1 93 ? -19.090 -0.333 1.740 1.00 63.94 93 ALA A CA 1
ATOM 723 C C . ALA A 1 93 ? -20.065 0.843 1.971 1.00 63.94 93 ALA A C 1
ATOM 725 O O . ALA A 1 93 ? -20.022 1.879 1.308 1.00 63.94 93 ALA A O 1
ATOM 726 N N . SER A 1 94 ? -21.001 0.679 2.910 1.00 55.00 94 SER A N 1
ATOM 727 C CA . SER A 1 94 ? -21.919 1.742 3.343 1.00 55.00 94 SER A CA 1
ATOM 728 C C . SER A 1 94 ? -21.803 1.943 4.855 1.00 55.00 94 SER A C 1
ATOM 730 O O . SER A 1 94 ? -22.337 1.118 5.605 1.00 55.00 94 SER A O 1
ATOM 732 N N . PRO A 1 95 ? -21.169 3.037 5.323 1.00 66.31 95 PRO A N 1
ATOM 733 C CA . PRO A 1 95 ? -20.586 4.138 4.538 1.00 66.31 95 PRO A CA 1
ATOM 734 C C . PRO A 1 95 ? -19.349 3.711 3.728 1.00 66.31 95 PRO A C 1
ATOM 736 O O . PRO A 1 95 ? -18.718 2.714 4.069 1.00 66.31 95 PRO A O 1
ATOM 739 N N . ALA A 1 96 ? -19.047 4.449 2.653 1.00 69.25 96 ALA A 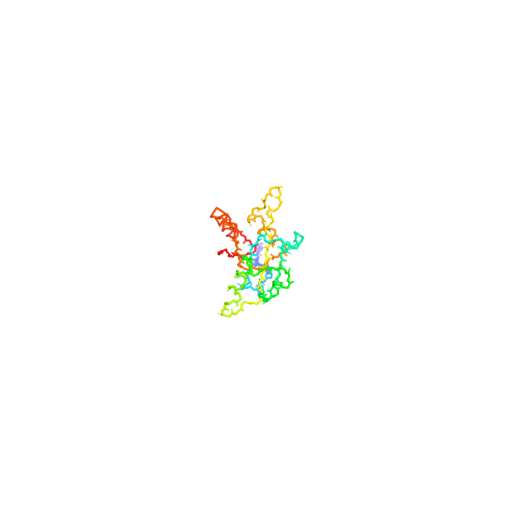N 1
ATOM 740 C CA . ALA A 1 96 ? -17.831 4.234 1.870 1.00 69.25 96 ALA A CA 1
ATOM 741 C C . ALA A 1 96 ? -16.614 4.408 2.783 1.00 69.25 96 ALA A C 1
ATOM 743 O O . ALA A 1 96 ? -16.585 5.345 3.583 1.00 69.25 96 ALA A O 1
ATOM 744 N N . GLU A 1 97 ? -15.655 3.494 2.680 1.00 73.44 97 GLU A N 1
ATOM 745 C CA . GLU A 1 97 ? -14.476 3.480 3.540 1.00 73.44 97 GLU A CA 1
ATOM 746 C C . GLU A 1 97 ? -13.570 4.676 3.209 1.00 73.44 97 GLU A C 1
ATOM 748 O O . GLU A 1 97 ? -13.182 4.881 2.051 1.00 73.44 97 GLU A O 1
ATOM 753 N N . SER A 1 98 ? -13.232 5.478 4.223 1.00 76.44 98 SER A N 1
ATOM 754 C CA . SER A 1 98 ? -12.280 6.578 4.053 1.00 76.44 98 SER A CA 1
ATOM 755 C C . SER A 1 98 ? -10.880 6.033 3.765 1.00 76.44 98 SER A C 1
ATOM 757 O O . SER A 1 98 ? -10.507 4.964 4.252 1.00 76.44 98 SER A O 1
ATOM 759 N N . CYS A 1 99 ? -10.056 6.791 3.035 1.00 73.12 99 CYS A N 1
ATOM 760 C CA . CYS A 1 99 ? -8.692 6.370 2.688 1.00 73.12 99 CYS A CA 1
ATOM 761 C C . CYS A 1 99 ? -7.863 6.005 3.935 1.00 73.12 99 CYS A C 1
ATOM 763 O O . CYS A 1 99 ? -7.074 5.062 3.916 1.00 73.12 99 CYS A O 1
ATOM 765 N N . LEU A 1 100 ? -8.079 6.730 5.039 1.00 75.75 100 LEU A N 1
ATOM 766 C CA . LEU A 1 100 ? -7.442 6.466 6.327 1.00 75.75 100 LEU A CA 1
ATOM 767 C C . LEU A 1 100 ? -7.889 5.136 6.944 1.00 75.75 100 LEU A C 1
ATOM 769 O O . LEU A 1 100 ? -7.052 4.405 7.468 1.00 75.75 100 LEU A O 1
ATOM 773 N N . GLU A 1 101 ? -9.181 4.806 6.883 1.00 79.00 101 GLU A N 1
ATOM 774 C CA . GLU A 1 101 ? -9.701 3.542 7.417 1.00 79.00 101 GLU A CA 1
ATOM 775 C C . GLU A 1 101 ? -9.125 2.360 6.640 1.00 79.00 101 GLU A C 1
ATOM 777 O O . GLU A 1 101 ? -8.562 1.449 7.246 1.00 79.00 101 GLU A O 1
ATOM 782 N N . ALA A 1 102 ? -9.148 2.436 5.308 1.00 76.62 102 ALA A N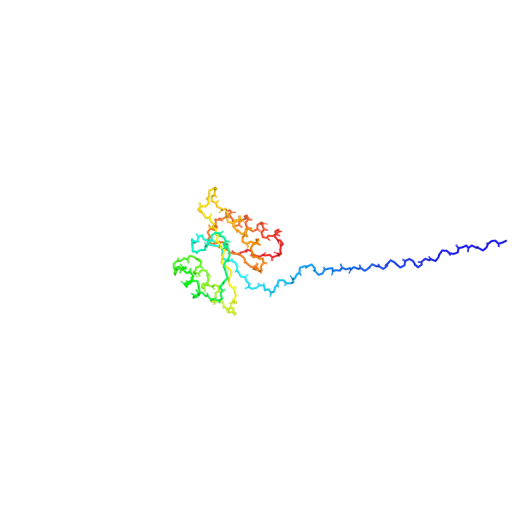 1
ATOM 783 C CA . ALA A 1 102 ? -8.555 1.426 4.440 1.00 76.62 102 ALA A CA 1
ATOM 784 C C . ALA A 1 102 ? -7.067 1.211 4.757 1.00 76.62 102 ALA A C 1
ATOM 786 O O . ALA A 1 102 ? -6.595 0.080 4.861 1.00 76.62 102 ALA A O 1
ATOM 787 N N . LEU A 1 103 ? -6.324 2.296 4.987 1.00 77.81 103 LEU A N 1
ATOM 788 C CA . LEU A 1 103 ? -4.899 2.246 5.301 1.00 77.81 103 LEU A CA 1
ATOM 789 C C . LEU A 1 103 ? -4.620 1.678 6.706 1.00 77.81 103 LEU A C 1
ATOM 791 O O . LEU A 1 103 ? -3.642 0.950 6.897 1.00 77.81 103 LEU A O 1
ATOM 795 N N . VAL A 1 104 ? -5.497 1.943 7.680 1.00 79.69 104 VAL A N 1
ATOM 796 C CA . VAL A 1 104 ? -5.454 1.331 9.018 1.00 79.69 104 VAL A CA 1
ATOM 797 C C . VAL A 1 104 ? -5.763 -0.166 8.965 1.00 79.69 104 VAL A C 1
ATOM 799 O O . VAL A 1 104 ? -5.089 -0.936 9.650 1.00 79.69 104 VAL A O 1
ATOM 802 N N . GLU A 1 105 ? -6.733 -0.603 8.161 1.00 78.94 105 GLU A N 1
ATOM 803 C CA . GLU A 1 105 ? -7.025 -2.031 7.981 1.00 78.94 105 GLU A CA 1
ATOM 804 C C . GLU A 1 105 ? -5.888 -2.741 7.233 1.00 78.94 105 GLU A C 1
ATOM 806 O O . GLU A 1 105 ? -5.368 -3.739 7.733 1.00 78.94 105 GLU A O 1
ATOM 811 N N . CYS A 1 106 ? -5.370 -2.149 6.147 1.00 75.94 106 CYS A N 1
ATOM 812 C CA . CYS A 1 106 ? -4.172 -2.642 5.453 1.00 75.94 106 CYS A CA 1
ATOM 813 C C . CYS A 1 106 ? -2.989 -2.801 6.418 1.00 75.94 106 CYS A C 1
ATOM 815 O O . CYS A 1 106 ? -2.178 -3.716 6.283 1.00 75.94 106 CYS A O 1
ATOM 817 N N . ARG A 1 107 ? -2.893 -1.927 7.432 1.00 73.44 107 ARG A N 1
ATOM 818 C CA . ARG A 1 107 ? -1.859 -2.001 8.466 1.00 73.44 107 ARG A CA 1
ATOM 819 C C . ARG A 1 107 ? -2.033 -3.170 9.439 1.00 73.44 107 ARG A C 1
ATOM 821 O O . ARG A 1 107 ? -1.040 -3.615 10.017 1.00 73.44 107 ARG A O 1
ATOM 828 N N . LYS A 1 108 ? -3.257 -3.652 9.663 1.00 75.50 108 LYS A N 1
ATOM 829 C CA . LYS A 1 108 ? -3.510 -4.829 10.509 1.00 75.50 108 LYS A CA 1
ATOM 830 C C . LYS A 1 108 ? -3.109 -6.120 9.807 1.00 75.50 108 LYS A C 1
ATOM 832 O O . LYS A 1 108 ? -2.588 -7.012 10.471 1.00 75.50 108 LYS A O 1
ATOM 837 N N . GLU A 1 109 ? -3.328 -6.200 8.500 1.00 73.69 109 GLU A N 1
ATOM 838 C CA . GLU A 1 109 ? -2.960 -7.369 7.695 1.00 73.69 109 GLU A CA 1
ATOM 839 C C . GLU A 1 109 ? -1.469 -7.400 7.363 1.00 73.69 109 GLU A C 1
ATOM 841 O O . GLU A 1 109 ? -0.839 -8.453 7.442 1.00 73.69 109 GLU A O 1
ATOM 846 N N . GLY A 1 110 ? -0.868 -6.243 7.082 1.00 71.69 110 GLY A N 1
ATOM 847 C CA . GLY A 1 110 ? 0.541 -6.140 6.730 1.00 71.69 110 GLY A CA 1
ATOM 848 C C . GLY A 1 110 ? 1.162 -4.887 7.312 1.00 71.69 110 GLY A C 1
ATOM 849 O O . GLY A 1 110 ? 0.680 -3.775 7.123 1.00 71.69 110 GLY A O 1
ATOM 850 N N . TYR A 1 111 ? 2.277 -5.047 8.016 1.00 72.12 111 TYR A N 1
ATOM 851 C CA . TYR A 1 111 ? 2.989 -3.941 8.653 1.00 72.12 111 TYR A CA 1
ATOM 852 C C . TYR A 1 111 ? 4.448 -3.866 8.209 1.00 72.12 111 TYR A C 1
ATOM 854 O O . TYR A 1 111 ? 5.252 -3.255 8.908 1.00 72.12 111 TYR A O 1
ATOM 862 N N . GLU A 1 112 ? 4.832 -4.452 7.080 1.00 74.62 112 GLU A N 1
ATOM 863 C CA . GLU A 1 112 ? 6.234 -4.455 6.632 1.00 74.62 112 GLU A CA 1
ATOM 864 C C . GLU A 1 112 ? 6.574 -3.255 5.729 1.00 74.62 112 GLU A C 1
ATOM 866 O O . GLU A 1 112 ? 7.670 -2.709 5.842 1.00 74.62 112 GLU A O 1
ATOM 871 N N . TRP A 1 113 ? 5.592 -2.728 4.988 1.00 76.44 113 TRP A N 1
ATOM 872 C CA . TRP A 1 113 ? 5.738 -1.595 4.062 1.00 76.44 113 TRP A CA 1
ATOM 873 C C . TRP A 1 113 ? 6.142 -0.273 4.737 1.00 76.44 113 TRP A C 1
ATOM 875 O O . TRP A 1 113 ? 5.571 0.139 5.750 1.00 76.44 113 TRP A O 1
ATOM 885 N N . TYR A 1 114 ? 7.118 0.438 4.166 1.00 71.81 114 TYR A N 1
ATOM 886 C CA . TYR A 1 114 ? 7.654 1.685 4.727 1.00 71.81 114 TYR A CA 1
ATOM 887 C C . TYR A 1 114 ? 6.993 2.938 4.147 1.00 71.81 114 TYR A C 1
ATOM 889 O O . TYR A 1 114 ? 6.723 3.872 4.900 1.00 71.81 114 TYR A O 1
ATOM 897 N N . PHE A 1 115 ? 6.700 2.947 2.847 1.00 77.00 115 PHE A N 1
ATOM 898 C CA . PHE A 1 115 ? 5.972 4.033 2.189 1.00 77.00 115 PHE A CA 1
ATOM 899 C C . PHE A 1 115 ? 4.523 3.639 1.921 1.00 77.00 115 PHE A C 1
ATOM 901 O O . PHE A 1 115 ? 4.252 2.476 1.638 1.00 77.00 115 PHE A O 1
ATOM 908 N N . CYS A 1 116 ? 3.610 4.605 1.948 1.00 82.19 116 CYS A N 1
ATOM 909 C CA . CYS A 1 116 ? 2.242 4.440 1.464 1.00 82.19 116 CYS A CA 1
ATOM 910 C C . CYS A 1 116 ? 1.821 5.614 0.583 1.00 82.19 116 CYS A C 1
ATOM 912 O O . CYS A 1 116 ? 2.189 6.753 0.863 1.00 82.19 116 CYS A O 1
ATOM 914 N N . VAL A 1 117 ? 1.057 5.317 -0.466 1.00 81.31 117 VAL A N 1
ATOM 915 C CA . VAL A 1 117 ? 0.479 6.290 -1.399 1.00 81.31 117 VAL A CA 1
ATOM 916 C C . VAL A 1 117 ? -0.978 5.913 -1.626 1.00 81.31 117 VAL A C 1
ATOM 918 O O . VAL A 1 117 ? -1.268 4.759 -1.941 1.00 81.31 117 VAL A O 1
ATOM 921 N N . ALA A 1 118 ? -1.890 6.874 -1.487 1.00 80.50 118 ALA A N 1
ATOM 922 C CA . ALA A 1 118 ? -3.305 6.682 -1.789 1.00 80.50 118 ALA A CA 1
ATOM 923 C C . ALA A 1 118 ? -3.659 7.332 -3.131 1.00 80.50 118 ALA A C 1
ATOM 925 O O . ALA A 1 118 ? -3.553 8.546 -3.282 1.00 80.50 118 ALA A O 1
ATOM 926 N N . LEU A 1 119 ? -4.077 6.524 -4.112 1.00 73.19 119 LEU A N 1
ATOM 927 C CA . LEU A 1 119 ? -4.343 6.993 -5.481 1.00 73.19 119 LEU A CA 1
ATOM 928 C C . LEU A 1 119 ? -5.656 7.771 -5.619 1.00 73.19 119 LEU A C 1
ATOM 930 O O . LEU A 1 119 ? -5.778 8.602 -6.516 1.00 73.19 119 LEU A O 1
ATOM 934 N N . ALA A 1 120 ? -6.631 7.489 -4.755 1.00 69.75 120 ALA A N 1
ATOM 935 C CA . ALA A 1 120 ? -7.965 8.088 -4.790 1.00 69.75 120 ALA A CA 1
ATOM 936 C C . ALA A 1 120 ? -8.170 9.206 -3.751 1.00 69.75 120 ALA A C 1
ATOM 938 O O . ALA A 1 120 ? -9.275 9.732 -3.647 1.00 69.75 120 ALA A O 1
ATOM 939 N N . ALA A 1 121 ? -7.135 9.557 -2.983 1.00 68.69 121 ALA A N 1
ATOM 940 C CA . ALA A 1 121 ? -7.246 10.523 -1.897 1.00 68.69 121 ALA A CA 1
ATOM 941 C C . ALA A 1 121 ? -7.399 11.965 -2.418 1.00 68.69 121 ALA A C 1
ATOM 943 O O . ALA A 1 121 ? -6.678 12.397 -3.321 1.00 68.69 121 ALA A O 1
ATOM 944 N N . GLU A 1 122 ? -8.336 12.716 -1.836 1.00 71.00 122 GLU A N 1
ATOM 945 C CA . GLU A 1 122 ? -8.484 14.153 -2.060 1.00 71.00 122 GLU A CA 1
ATOM 946 C C . GLU A 1 122 ? -7.549 14.949 -1.121 1.00 71.00 122 GLU A C 1
ATOM 948 O O . GLU A 1 122 ? -6.876 14.394 -0.253 1.00 71.00 122 GLU A O 1
ATOM 953 N N . ASN A 1 123 ? -7.468 16.278 -1.286 1.00 68.75 123 ASN A N 1
ATOM 954 C CA . ASN A 1 123 ? -6.540 17.103 -0.488 1.00 68.75 123 ASN A CA 1
ATOM 955 C C . ASN A 1 123 ? -6.782 16.991 1.030 1.00 68.75 123 ASN A C 1
ATOM 957 O O . ASN A 1 123 ? -5.821 17.047 1.788 1.00 68.75 123 ASN A O 1
ATOM 961 N N . ASP A 1 124 ? -8.039 16.825 1.450 1.00 72.00 124 ASP A N 1
ATOM 962 C CA . ASP A 1 124 ? -8.422 16.659 2.860 1.00 72.00 124 ASP A CA 1
ATOM 963 C C . ASP A 1 124 ? -7.948 15.290 3.398 1.00 72.00 124 ASP A C 1
ATOM 965 O O . ASP A 1 124 ? -7.324 15.211 4.456 1.00 72.00 124 ASP A O 1
ATOM 969 N N . ASP A 1 125 ? -8.098 14.221 2.601 1.00 73.81 125 ASP A N 1
ATOM 970 C CA . ASP A 1 125 ? -7.604 12.878 2.937 1.00 73.81 125 ASP A CA 1
ATOM 971 C C . ASP A 1 125 ? -6.078 12.845 3.095 1.00 73.81 125 ASP A C 1
ATOM 973 O O . ASP A 1 125 ? -5.553 12.153 3.965 1.00 73.81 125 ASP A O 1
ATOM 977 N N . HIS A 1 126 ? -5.338 13.586 2.262 1.00 74.38 126 HIS A N 1
ATOM 978 C CA . HIS A 1 126 ? -3.880 13.663 2.374 1.00 74.38 126 HIS A CA 1
ATOM 979 C C . HIS A 1 126 ? -3.430 14.246 3.718 1.00 74.38 126 HIS A C 1
ATOM 981 O O . HIS A 1 126 ? -2.444 13.772 4.287 1.00 74.38 126 HIS A O 1
ATOM 987 N N . GLU A 1 127 ? -4.136 15.253 4.237 1.00 76.12 127 GLU A N 1
ATOM 988 C CA . GLU A 1 127 ? -3.831 15.852 5.539 1.00 76.12 127 GLU A CA 1
ATOM 989 C C . GLU A 1 127 ? -4.121 14.869 6.681 1.00 76.12 127 GLU A C 1
ATOM 991 O O . GLU A 1 127 ? -3.301 14.729 7.594 1.00 76.12 127 GLU A O 1
ATOM 996 N N . GLU A 1 128 ? -5.233 14.132 6.604 1.00 77.25 128 GLU A N 1
ATOM 997 C CA . GLU A 1 128 ? -5.584 13.112 7.597 1.00 77.25 128 GLU A CA 1
ATOM 998 C C . GLU A 1 128 ? -4.602 11.933 7.595 1.00 77.25 128 GLU A C 1
ATOM 1000 O O . GLU A 1 128 ? -4.133 11.508 8.657 1.00 77.25 128 GLU A O 1
ATOM 1005 N N . ILE A 1 129 ? -4.229 11.427 6.414 1.00 76.88 129 ILE A N 1
ATOM 1006 C CA . ILE A 1 129 ? -3.261 10.331 6.291 1.00 76.88 129 ILE A CA 1
ATOM 1007 C C . ILE A 1 129 ? -1.886 10.781 6.786 1.00 76.88 129 ILE A C 1
ATOM 1009 O O . ILE A 1 129 ? -1.241 10.045 7.534 1.00 76.88 129 ILE A O 1
ATOM 1013 N N . ALA A 1 130 ? -1.440 11.992 6.437 1.00 76.94 130 ALA A N 1
ATOM 1014 C CA . ALA A 1 130 ? -0.169 12.525 6.920 1.00 76.94 130 ALA A CA 1
ATOM 1015 C C . ALA A 1 130 ? -0.148 12.634 8.454 1.00 76.94 130 ALA A C 1
ATOM 1017 O O . ALA A 1 130 ? 0.817 12.206 9.089 1.00 76.94 130 ALA A O 1
ATOM 1018 N N . LEU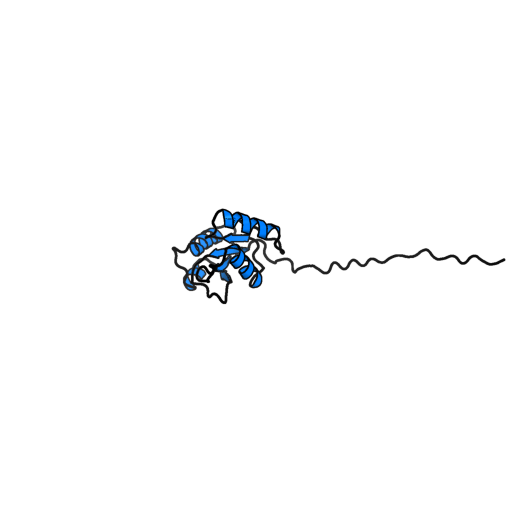 A 1 131 ? -1.228 13.135 9.064 1.00 79.44 131 LEU A N 1
ATOM 1019 C CA . LEU A 1 131 ? -1.354 13.210 10.521 1.00 79.44 131 LEU A CA 1
ATOM 1020 C C . LEU A 1 131 ? -1.298 11.816 11.168 1.00 79.44 131 LEU A C 1
ATOM 1022 O O . LEU A 1 131 ? -0.628 11.624 12.187 1.00 79.44 131 LEU A O 1
ATOM 1026 N N . TRP A 1 132 ? -1.982 10.835 10.575 1.00 79.81 132 TRP A N 1
ATOM 1027 C CA . TRP A 1 132 ? -1.960 9.458 11.056 1.00 79.81 132 TRP A CA 1
ATOM 1028 C C . TRP A 1 132 ? -0.561 8.849 10.954 1.00 79.81 132 TRP A C 1
ATOM 1030 O O . TRP A 1 132 ? -0.070 8.299 11.942 1.00 79.81 132 TRP A O 1
ATOM 1040 N N . VAL A 1 133 ? 0.109 9.002 9.808 1.00 76.06 133 VAL A N 1
ATOM 1041 C CA . VAL A 1 133 ? 1.438 8.439 9.538 1.00 76.06 133 VAL A CA 1
ATOM 1042 C C . VAL A 1 133 ? 2.491 8.955 10.522 1.00 76.06 133 VAL A C 1
ATOM 1044 O O . VAL A 1 133 ? 3.280 8.156 11.028 1.00 76.06 133 VAL A O 1
ATOM 1047 N N . GLU A 1 134 ? 2.460 10.242 10.877 1.00 75.69 134 GLU A N 1
ATOM 1048 C CA . GLU A 1 134 ? 3.368 10.834 11.876 1.00 75.69 134 GLU A CA 1
ATOM 1049 C C . GLU A 1 134 ? 3.171 10.248 13.288 1.00 75.69 134 GLU A C 1
ATOM 1051 O O . GLU A 1 134 ? 4.094 10.233 14.106 1.00 75.69 134 GLU A O 1
ATOM 1056 N N . SER A 1 135 ? 1.972 9.742 13.586 1.00 73.88 135 SER A N 1
ATOM 1057 C CA . SER A 1 135 ? 1.645 9.089 14.861 1.00 73.88 135 SER A CA 1
ATOM 1058 C C . SER A 1 135 ? 1.775 7.559 14.827 1.00 73.88 135 SER A C 1
ATOM 1060 O O . SER A 1 135 ? 1.793 6.907 15.878 1.00 73.88 135 SER A O 1
ATOM 1062 N N . ALA A 1 136 ? 1.875 6.967 13.635 1.00 69.88 136 ALA A N 1
ATOM 1063 C CA . ALA A 1 136 ? 1.841 5.528 13.438 1.00 69.88 136 ALA A CA 1
ATOM 1064 C C . ALA A 1 136 ? 3.158 4.862 13.865 1.00 69.88 136 ALA A C 1
ATOM 1066 O O . ALA A 1 136 ? 4.261 5.267 13.500 1.00 69.88 136 ALA A O 1
ATOM 1067 N N . THR A 1 137 ? 3.043 3.766 14.619 1.00 66.50 137 THR A N 1
ATOM 1068 C CA . THR A 1 137 ? 4.177 2.907 14.986 1.00 66.50 137 THR A CA 1
ATOM 1069 C C . THR A 1 137 ? 3.971 1.517 14.386 1.00 66.50 137 THR A C 1
ATOM 1071 O O . THR A 1 137 ? 2.905 0.938 14.596 1.00 66.50 137 THR A O 1
ATOM 1074 N N . PRO A 1 138 ? 4.952 0.919 13.679 1.00 67.69 138 PRO A N 1
ATOM 1075 C CA . PRO A 1 138 ? 6.281 1.437 13.302 1.00 67.69 138 PRO A CA 1
ATOM 1076 C C . PRO A 1 138 ? 6.284 2.577 12.262 1.00 67.69 138 PRO A C 1
ATOM 1078 O O . PRO A 1 138 ? 5.362 2.701 11.457 1.00 67.69 138 PRO A O 1
ATOM 1081 N N . SER A 1 139 ? 7.354 3.382 12.259 1.00 69.75 139 SER A N 1
ATOM 1082 C CA . SER A 1 139 ? 7.493 4.563 11.397 1.00 69.75 139 SER A CA 1
ATOM 1083 C C . SER A 1 139 ? 7.240 4.239 9.928 1.00 69.75 139 SER A C 1
ATOM 1085 O O . SER A 1 139 ? 7.788 3.281 9.378 1.00 69.75 139 SER A O 1
ATOM 1087 N N . THR A 1 140 ? 6.390 5.050 9.323 1.00 72.94 140 THR A N 1
ATOM 1088 C CA . THR A 1 140 ? 5.895 4.935 7.955 1.00 72.94 140 THR A CA 1
ATOM 1089 C C . THR A 1 140 ? 5.994 6.321 7.324 1.00 72.94 140 THR A C 1
ATOM 1091 O O . THR A 1 140 ? 6.039 7.304 8.058 1.00 72.94 140 THR A O 1
ATOM 1094 N N . VAL A 1 141 ? 6.087 6.417 6.001 1.00 74.69 141 VAL A N 1
ATOM 1095 C CA . VAL A 1 141 ? 6.126 7.698 5.285 1.00 74.69 141 VAL A CA 1
ATOM 1096 C C . VAL A 1 141 ? 4.987 7.747 4.271 1.00 74.69 141 VAL A C 1
ATOM 1098 O O . VAL A 1 141 ? 4.715 6.761 3.585 1.00 74.69 141 VAL A O 1
ATOM 1101 N N . TYR A 1 142 ? 4.318 8.894 4.196 1.00 75.62 142 TYR A N 1
ATOM 1102 C CA . TYR A 1 142 ? 3.289 9.187 3.200 1.00 75.62 142 TYR A CA 1
ATOM 1103 C C . TYR A 1 142 ? 3.869 10.084 2.104 1.00 75.62 142 TYR A C 1
ATOM 1105 O O . TYR A 1 142 ? 4.678 10.965 2.414 1.00 75.62 142 TYR A O 1
ATOM 1113 N N . GLY A 1 143 ? 3.495 9.847 0.846 1.00 62.28 143 GLY A N 1
ATOM 1114 C CA . GLY A 1 143 ? 4.019 10.571 -0.316 1.00 62.28 143 GLY A CA 1
ATOM 1115 C C . GLY A 1 143 ? 2.984 10.844 -1.390 1.00 62.28 143 GLY A C 1
ATOM 1116 O O . GLY A 1 143 ? 1.904 10.217 -1.346 1.00 62.28 143 GLY A O 1
#

Secondary structure (DSSP, 8-state):
-PPP------------------S---S-SS-EEEEE--TTS-TTS-EEEESSHHHHHHTT--TTSHHHHHHHHHHTSSSPPS-EEEEE--TTSSSPPPHHHHHHHHHHH----SEEEETT--HHHHHHHHHHHHH-SS--EE-